Protein AF-A0A940BA03-F1 (afdb_monomer)

Foldseek 3Di:
DDDDDDDDDDDDDDDDDDDDDDDDDDPDPVVVVVVVVVVVVVVLVVLLVVLVVLLVVLVVVLVVLVVVLVVLVVQCPDPVCVPVVVSVVVNVVSVVVNVVSVVVSVVSVVSNVVSVPD

pLDDT: mean 78.69, std 21.71, range [36.34, 97.75]

Structure (mmCIF, N/CA/C/O backbone):
data_AF-A0A940BA03-F1
#
_entry.id   AF-A0A940BA03-F1
#
loop_
_atom_site.group_PDB
_atom_site.id
_atom_site.type_symbol
_atom_site.label_atom_id
_atom_site.label_alt_id
_atom_site.label_comp_id
_atom_site.label_asym_id
_atom_site.label_entity_id
_atom_site.label_seq_id
_atom_site.pdbx_PDB_ins_code
_atom_site.Cartn_x
_atom_site.Cartn_y
_atom_site.Cartn_z
_atom_site.occupancy
_atom_site.B_iso_or_equiv
_atom_site.auth_seq_id
_atom_site.auth_comp_id
_atom_site.auth_asym_id
_atom_site.auth_atom_id
_atom_site.pdbx_PDB_model_num
ATOM 1 N N . LYS A 1 1 ? -75.205 -29.468 45.576 1.00 43.72 1 LYS A N 1
ATOM 2 C CA . LYS A 1 1 ? -74.188 -30.516 45.849 1.00 43.72 1 LYS A CA 1
ATOM 3 C C . LYS A 1 1 ? -72.959 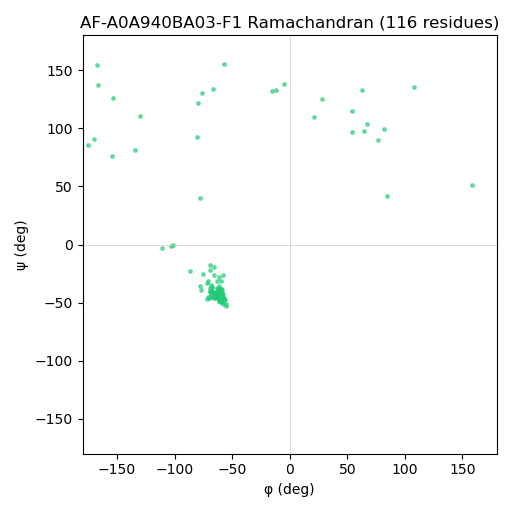-29.793 46.406 1.00 43.72 1 LYS A C 1
ATOM 5 O O . LYS A 1 1 ? -72.399 -29.003 45.672 1.00 43.72 1 LYS A O 1
ATOM 10 N N . VAL A 1 2 ? -72.847 -29.713 47.740 1.00 40.88 2 VAL A N 1
ATOM 11 C CA . VAL A 1 2 ? -71.861 -30.441 48.591 1.00 40.88 2 VAL A CA 1
ATOM 12 C C . VAL A 1 2 ? -70.466 -29.789 48.478 1.00 40.88 2 VAL A C 1
ATOM 14 O O . VAL A 1 2 ? -69.860 -29.864 47.422 1.00 40.88 2 VAL A O 1
ATOM 17 N N . VAL A 1 3 ? -70.128 -28.804 49.324 1.00 38.19 3 VAL A N 1
ATOM 18 C CA . VAL A 1 3 ? -69.489 -28.853 50.670 1.00 38.19 3 VAL A CA 1
ATOM 19 C C . VAL A 1 3 ? -68.068 -29.439 50.685 1.00 38.19 3 VAL A C 1
ATOM 21 O O . VAL A 1 3 ? -67.841 -30.507 50.128 1.00 38.19 3 VAL A O 1
ATOM 24 N N . GLY A 1 4 ? -67.150 -28.751 51.379 1.00 37.88 4 GLY A N 1
ATOM 25 C CA . GLY A 1 4 ? -65.802 -29.235 51.717 1.00 37.88 4 GLY A CA 1
ATOM 26 C C . GLY A 1 4 ? -64.790 -28.118 52.026 1.00 37.88 4 GLY A C 1
ATOM 27 O O . GLY A 1 4 ? -63.813 -27.963 51.310 1.00 37.88 4 GLY A O 1
ATOM 28 N N . SER A 1 5 ? -65.116 -27.184 52.924 1.00 36.94 5 SER A N 1
ATOM 29 C CA . SER A 1 5 ? -64.400 -26.905 54.190 1.00 36.94 5 SER A CA 1
ATOM 30 C C . SER A 1 5 ? -63.227 -27.807 54.620 1.00 36.94 5 SER A C 1
ATOM 32 O O . SER A 1 5 ? -63.379 -29.022 54.716 1.00 36.94 5 SER A O 1
ATOM 34 N N . GLY A 1 6 ? -62.171 -27.139 55.118 1.00 37.94 6 GLY A N 1
ATOM 35 C CA . GLY A 1 6 ? -61.238 -27.600 56.165 1.00 37.94 6 GLY A CA 1
ATOM 36 C C . GLY A 1 6 ? -59.834 -27.959 55.655 1.00 37.94 6 GLY A C 1
ATOM 37 O O . GLY A 1 6 ? -59.721 -28.664 54.668 1.00 37.94 6 GLY A O 1
ATOM 38 N N . ARG A 1 7 ? -58.715 -27.573 56.280 1.00 45.69 7 ARG A N 1
ATOM 39 C CA . ARG A 1 7 ? -58.470 -27.081 57.645 1.00 45.69 7 ARG A CA 1
ATOM 40 C C . ARG A 1 7 ? -57.061 -26.478 57.750 1.00 45.69 7 ARG A C 1
ATOM 42 O O . ARG A 1 7 ? -56.149 -26.870 57.031 1.00 45.69 7 ARG A O 1
ATOM 49 N N . ASP A 1 8 ? -56.947 -25.574 58.709 1.00 40.16 8 ASP A N 1
ATOM 50 C CA . ASP A 1 8 ? -55.795 -24.812 59.181 1.00 40.16 8 ASP A CA 1
ATOM 51 C C . ASP A 1 8 ? -54.583 -25.637 59.648 1.00 40.16 8 ASP A C 1
ATOM 53 O O . ASP A 1 8 ? -54.715 -26.752 60.154 1.00 40.16 8 ASP A O 1
ATOM 57 N N . GLY A 1 9 ? -53.405 -25.007 59.585 1.00 36.34 9 GLY A N 1
ATOM 58 C CA . GLY A 1 9 ? -52.151 -25.517 60.139 1.00 36.34 9 GLY A CA 1
ATOM 59 C C . GLY A 1 9 ? -51.148 -24.408 60.476 1.00 36.34 9 GLY A C 1
ATOM 60 O O . GLY A 1 9 ? -50.184 -24.207 59.756 1.00 36.34 9 GLY A O 1
ATOM 61 N N . ALA A 1 10 ? -51.408 -23.711 61.585 1.00 43.81 10 ALA A N 1
ATOM 62 C CA . ALA A 1 10 ? -50.439 -23.128 62.525 1.00 43.81 10 ALA A CA 1
ATOM 63 C C . ALA A 1 10 ? -49.320 -22.177 62.022 1.00 43.81 10 ALA A C 1
ATOM 65 O O . ALA A 1 10 ? -48.200 -22.566 61.719 1.00 43.81 10 ALA A O 1
ATOM 66 N N . ARG A 1 11 ? -49.604 -20.874 62.145 1.00 45.78 11 ARG A N 1
ATOM 67 C CA . ARG A 1 11 ? -48.905 -19.904 63.020 1.00 45.78 11 ARG A CA 1
ATOM 68 C C . ARG A 1 11 ? -47.479 -20.274 63.488 1.00 45.78 11 ARG A C 1
ATOM 70 O O . ARG A 1 11 ? -47.328 -20.971 64.484 1.00 45.78 11 ARG A O 1
ATOM 77 N N . THR A 1 12 ? -46.479 -19.561 62.969 1.00 45.19 12 THR A N 1
ATOM 78 C CA . THR A 1 12 ? -45.409 -18.990 63.807 1.00 45.19 12 THR A CA 1
ATOM 79 C C . THR A 1 12 ? -45.241 -17.519 63.459 1.00 45.19 12 THR A C 1
ATOM 81 O O . THR A 1 12 ? -44.818 -17.152 62.367 1.00 45.19 12 THR A O 1
ATOM 84 N N . VAL A 1 13 ? -45.629 -16.675 64.409 1.00 48.47 13 VAL A N 1
ATOM 85 C CA . VAL A 1 13 ? -45.332 -15.248 64.427 1.00 48.47 13 VAL A CA 1
ATOM 86 C C . VAL A 1 13 ? -43.823 -15.071 64.611 1.00 48.47 13 VAL A C 1
ATOM 88 O O . VAL A 1 13 ? -43.216 -15.706 65.468 1.00 48.47 13 VAL A O 1
ATOM 91 N N . SER A 1 14 ? -43.206 -14.207 63.817 1.00 51.78 14 SER A N 1
ATOM 92 C CA . SER A 1 14 ? -41.920 -13.597 64.157 1.00 51.78 14 SER A CA 1
ATOM 93 C C . SER A 1 14 ? -42.036 -12.113 63.852 1.00 51.78 14 SER A C 1
ATOM 95 O O . SER A 1 14 ? -41.687 -11.623 62.786 1.00 51.78 14 SER A O 1
ATOM 97 N N . THR A 1 15 ? -42.645 -11.411 64.802 1.00 45.72 15 THR A N 1
ATOM 98 C CA . THR A 1 15 ? -42.567 -9.962 64.946 1.00 45.72 15 THR A CA 1
ATOM 99 C C . THR A 1 15 ? -41.253 -9.605 65.624 1.00 45.72 15 THR A C 1
ATOM 101 O O . THR A 1 15 ? -41.023 -10.030 66.755 1.00 45.72 15 THR A O 1
ATOM 104 N N . SER A 1 16 ? -40.438 -8.791 64.963 1.00 44.16 16 SER A N 1
ATOM 105 C CA . SER A 1 16 ? -39.573 -7.753 65.548 1.00 44.16 16 SER A CA 1
ATOM 106 C C . SER A 1 16 ? -39.044 -6.933 64.368 1.00 44.16 16 SER A C 1
ATOM 108 O O . SER A 1 16 ? -38.245 -7.419 63.582 1.00 44.16 16 SER A O 1
ATOM 110 N N . ALA A 1 17 ? -39.748 -5.869 63.990 1.00 39.31 17 ALA A N 1
ATOM 111 C CA . ALA A 1 17 ? -39.610 -4.517 64.537 1.00 39.31 17 ALA A CA 1
ATOM 112 C C . ALA A 1 17 ? -38.437 -3.756 63.890 1.00 39.31 17 ALA A C 1
ATOM 114 O O . ALA A 1 17 ? -37.279 -3.947 64.232 1.00 39.31 17 ALA A O 1
ATOM 115 N N . ALA A 1 18 ? -38.831 -2.915 62.929 1.00 47.88 18 ALA A N 1
ATOM 116 C CA . ALA A 1 18 ? -38.294 -1.614 62.541 1.00 47.88 18 ALA A CA 1
ATOM 117 C C . ALA A 1 18 ? -36.806 -1.307 62.782 1.00 47.88 18 ALA A C 1
ATOM 119 O O . ALA A 1 18 ? -36.358 -1.174 63.917 1.00 47.88 18 ALA A O 1
ATOM 120 N N . SER A 1 19 ? -36.122 -0.923 61.702 1.00 38.84 19 SER A N 1
ATOM 121 C CA . SER A 1 19 ? -35.265 0.265 61.721 1.00 38.84 19 SER A CA 1
ATOM 122 C C . SER A 1 19 ? -35.112 0.880 60.330 1.00 38.84 19 SER A C 1
ATOM 124 O O . SER A 1 19 ? -34.707 0.220 59.383 1.00 38.84 19 SER A O 1
ATOM 126 N N . ALA A 1 20 ? -35.422 2.175 60.298 1.00 38.22 20 ALA A N 1
ATOM 127 C CA . ALA A 1 20 ? -34.798 3.221 59.497 1.00 38.22 20 ALA A CA 1
ATOM 128 C C . ALA A 1 20 ? -34.955 3.204 57.963 1.00 38.22 20 ALA A C 1
ATOM 130 O O . ALA A 1 20 ? -34.261 2.527 57.216 1.00 38.22 20 ALA A O 1
ATOM 131 N N . ALA A 1 21 ? -35.836 4.109 57.534 1.00 48.28 21 ALA A N 1
ATOM 132 C CA . ALA A 1 21 ? -35.742 4.947 56.346 1.00 48.28 21 ALA A CA 1
ATOM 133 C C . ALA A 1 21 ? -34.353 5.048 55.688 1.00 48.28 21 ALA A C 1
ATOM 135 O O . ALA A 1 21 ? -33.397 5.460 56.340 1.00 4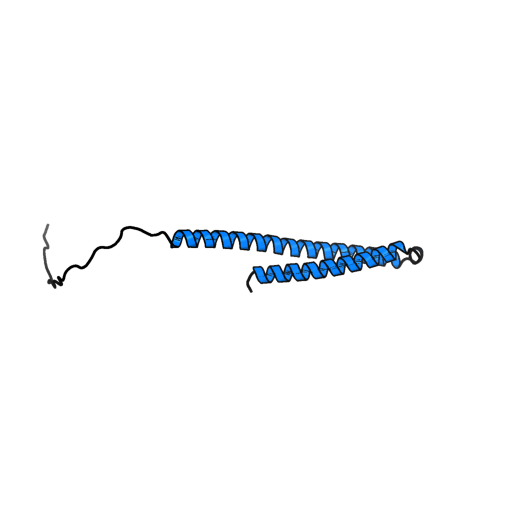8.28 21 ALA A O 1
ATOM 136 N N . THR A 1 22 ? -34.291 4.869 54.364 1.00 38.50 22 THR A N 1
ATOM 137 C CA . THR A 1 22 ? -33.640 5.841 53.464 1.00 38.50 22 THR A CA 1
ATOM 138 C C . THR A 1 22 ? -33.969 5.587 51.987 1.00 38.50 22 THR A C 1
ATOM 140 O O . THR A 1 22 ? -33.952 4.463 51.500 1.00 38.50 22 THR A O 1
ATOM 143 N N . SER A 1 23 ? -34.228 6.700 51.294 1.00 39.78 23 SER A N 1
ATOM 144 C CA . SER A 1 23 ? -34.006 6.957 49.863 1.00 39.78 23 SER A CA 1
ATOM 145 C C . SER A 1 23 ? -34.772 6.150 48.805 1.00 39.78 23 SER A C 1
ATOM 147 O O . SER A 1 23 ? -34.350 5.107 48.316 1.00 39.78 23 SER A O 1
ATOM 149 N N . THR A 1 24 ? -35.845 6.786 48.337 1.00 43.09 24 THR A N 1
ATOM 150 C CA . THR A 1 24 ? -36.067 7.122 46.920 1.00 43.09 24 THR A CA 1
ATOM 151 C C . THR A 1 24 ? -34.852 6.960 45.998 1.00 43.09 24 THR A C 1
ATOM 153 O O . THR A 1 24 ? -33.803 7.532 46.273 1.00 43.09 24 THR A O 1
ATOM 156 N N . THR A 1 25 ? -35.100 6.314 44.853 1.00 50.06 25 THR A N 1
ATOM 157 C CA . THR A 1 25 ? -34.542 6.612 43.520 1.00 50.06 25 THR A CA 1
ATOM 158 C C . THR A 1 25 ? -33.021 6.673 43.407 1.00 50.06 25 THR A C 1
ATOM 160 O O . THR A 1 25 ? -32.422 7.625 43.879 1.00 50.06 25 THR A O 1
ATOM 163 N N . THR A 1 26 ? -32.415 5.752 42.645 1.00 47.53 26 THR A N 1
ATOM 164 C CA . THR A 1 26 ? -31.457 6.061 41.554 1.00 47.53 26 THR A CA 1
ATOM 165 C C . THR A 1 26 ? -31.071 4.759 40.840 1.00 47.53 26 THR A C 1
ATOM 167 O O . THR A 1 26 ? -30.048 4.142 41.114 1.00 47.53 26 THR A O 1
ATOM 170 N N . ALA A 1 27 ? -31.880 4.353 39.860 1.00 50.16 27 ALA A N 1
ATOM 171 C CA . ALA A 1 27 ? -31.491 3.401 38.816 1.00 50.16 27 ALA A CA 1
ATOM 172 C C . ALA A 1 27 ? -30.629 4.089 37.726 1.00 50.16 27 ALA A C 1
ATOM 174 O O . ALA A 1 27 ? -30.837 3.865 36.536 1.00 50.16 27 ALA A O 1
ATOM 175 N N . ALA A 1 28 ? -29.710 4.989 38.106 1.00 53.62 28 ALA A N 1
ATOM 176 C CA . ALA A 1 28 ? -29.010 5.877 37.167 1.00 53.62 28 ALA A CA 1
ATOM 177 C C . ALA A 1 28 ? -27.499 5.658 36.919 1.00 53.62 28 ALA A C 1
ATOM 179 O O . ALA A 1 28 ? -27.006 6.338 36.026 1.00 53.62 28 ALA A O 1
ATOM 180 N N . PRO A 1 29 ? -26.741 4.733 37.549 1.00 52.72 29 PRO A N 1
ATOM 181 C CA . PRO A 1 29 ? -25.359 4.494 37.107 1.00 52.72 29 PRO A CA 1
ATOM 182 C C . PRO A 1 29 ? -25.253 3.465 35.966 1.00 52.72 29 PRO A C 1
ATOM 184 O O . PRO A 1 29 ? -24.291 3.475 35.206 1.00 52.72 29 PRO A O 1
ATOM 187 N N . GLN A 1 30 ? -26.241 2.574 35.804 1.00 53.69 30 GLN A N 1
ATOM 188 C CA . GLN A 1 30 ? -26.175 1.511 34.789 1.00 53.69 30 GLN A CA 1
ATOM 189 C C . GLN A 1 30 ? -26.481 2.014 33.372 1.00 53.69 30 GLN A C 1
ATOM 191 O O . GLN A 1 30 ? -25.842 1.571 32.421 1.00 53.69 30 GLN A O 1
ATOM 196 N N . MET A 1 31 ? -27.403 2.972 33.209 1.00 53.47 31 MET A N 1
ATOM 197 C CA . MET A 1 31 ? -27.725 3.521 31.884 1.00 53.47 31 MET A CA 1
ATOM 198 C C . MET A 1 31 ? -26.614 4.417 31.319 1.00 53.47 31 MET A C 1
ATOM 200 O O . MET A 1 31 ? -26.428 4.431 30.104 1.00 53.47 31 MET A O 1
ATOM 204 N N . SER A 1 32 ? -25.879 5.158 32.161 1.00 60.06 32 SER A N 1
ATOM 205 C CA . SER A 1 32 ? -24.764 6.004 31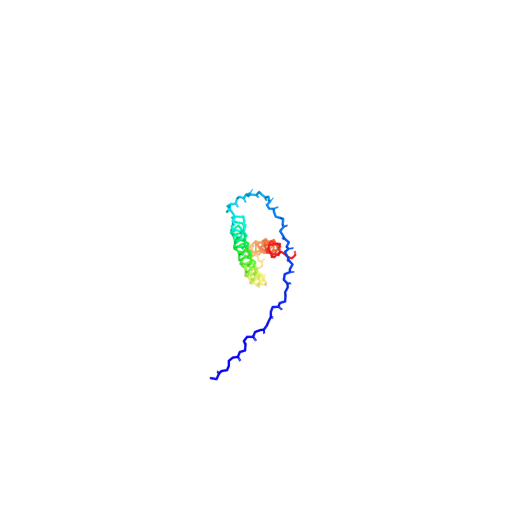.710 1.00 60.06 32 SER A CA 1
ATOM 206 C C . SER A 1 32 ? -23.563 5.163 31.285 1.00 60.06 32 SER A C 1
ATOM 208 O O . SER A 1 32 ? -23.094 5.349 30.167 1.00 60.06 32 SER A O 1
ATOM 210 N N . SER A 1 33 ? -23.169 4.168 32.094 1.00 63.16 33 SER A N 1
ATOM 211 C CA . SER A 1 33 ? -22.137 3.183 31.725 1.00 63.16 33 SER A CA 1
ATOM 212 C C . SER A 1 33 ? -22.504 2.485 30.417 1.00 63.16 33 SER A C 1
ATOM 214 O O . SER A 1 33 ? -21.752 2.549 29.455 1.00 63.16 33 SER A O 1
ATOM 216 N N . SER A 1 34 ? -23.730 1.958 30.309 1.00 75.88 34 SER A N 1
ATOM 217 C CA . SER A 1 34 ? -24.191 1.271 29.090 1.00 75.88 34 SER A CA 1
ATOM 218 C C . SER A 1 34 ? -24.168 2.166 27.842 1.00 75.88 34 SER A C 1
ATOM 220 O O . SER A 1 34 ? -23.982 1.685 26.722 1.00 75.88 34 SER A O 1
ATOM 222 N N . LYS A 1 35 ? -24.386 3.477 28.007 1.00 82.69 35 LYS A N 1
ATOM 223 C CA . LYS A 1 35 ? -24.326 4.451 26.911 1.00 82.69 35 LYS A CA 1
ATOM 224 C C . LYS A 1 35 ? -22.883 4.782 26.525 1.00 82.69 35 LYS A C 1
ATOM 226 O O . LYS A 1 35 ? -22.605 4.918 25.335 1.00 82.69 35 LYS A O 1
ATOM 231 N N . GLU A 1 36 ? -21.986 4.903 27.497 1.00 75.50 36 GLU A N 1
ATOM 232 C CA . GLU A 1 36 ? -20.549 5.096 27.276 1.00 75.50 36 GLU A CA 1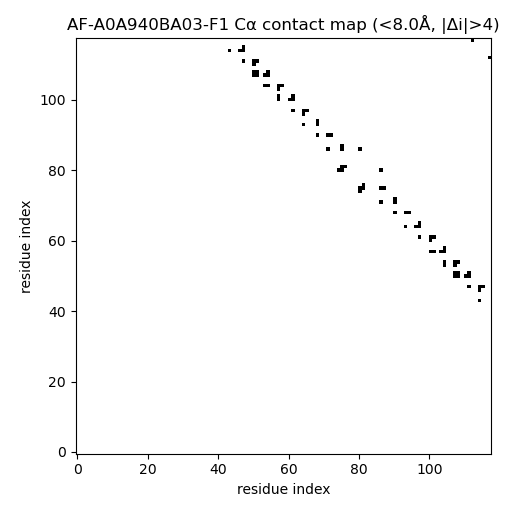
ATOM 233 C C . GLU A 1 36 ? -19.928 3.870 26.590 1.00 75.50 36 GLU A C 1
ATOM 235 O O . GLU A 1 36 ? -19.269 4.023 25.560 1.00 75.50 36 GLU A O 1
ATOM 240 N N . ASP A 1 37 ? -20.260 2.661 27.049 1.00 85.75 37 ASP A N 1
ATOM 241 C CA . ASP A 1 37 ? -19.847 1.384 26.451 1.00 85.75 37 ASP A CA 1
ATOM 242 C C . ASP A 1 37 ? -20.317 1.260 24.993 1.00 85.75 37 ASP A C 1
ATOM 244 O O . ASP A 1 37 ? -19.574 0.845 24.098 1.00 85.75 37 ASP A O 1
ATOM 248 N N . TYR A 1 38 ? -21.558 1.673 24.716 1.00 87.56 38 TYR A N 1
ATOM 249 C CA . TYR A 1 38 ? -22.096 1.684 23.358 1.00 87.56 38 TYR A CA 1
ATOM 250 C C . TYR A 1 38 ? -21.310 2.617 22.427 1.00 87.56 38 TYR A C 1
ATOM 252 O O . TYR A 1 38 ? -21.006 2.242 21.290 1.00 87.56 38 TYR A O 1
ATOM 260 N N . LEU A 1 39 ? -20.985 3.828 22.890 1.00 91.44 39 LEU A N 1
ATOM 261 C CA . LEU A 1 39 ? -20.215 4.791 22.104 1.00 91.44 39 LEU A CA 1
ATOM 262 C C . LEU A 1 39 ? -18.787 4.295 21.857 1.00 91.44 39 LEU A C 1
ATOM 264 O O . LEU A 1 39 ? -18.316 4.381 20.723 1.00 91.44 39 LEU A O 1
ATOM 268 N N . GLN A 1 40 ? -18.140 3.711 22.868 1.00 87.94 40 GLN A N 1
ATOM 269 C CA . GLN A 1 40 ? -16.809 3.115 22.729 1.00 87.94 40 GLN A CA 1
ATOM 270 C C . GLN A 1 40 ? -16.802 1.952 21.734 1.00 87.94 40 GLN A C 1
ATOM 272 O O . GLN A 1 40 ? -15.950 1.909 20.846 1.00 87.94 40 GLN A O 1
ATOM 277 N N . ARG A 1 41 ? -17.785 1.043 21.805 1.00 88.56 41 ARG A N 1
ATOM 278 C CA . ARG A 1 41 ? -17.915 -0.060 20.840 1.00 88.56 41 ARG A CA 1
ATOM 279 C C . ARG A 1 41 ? -18.124 0.456 19.419 1.00 88.56 41 ARG A C 1
ATOM 281 O O . ARG A 1 41 ? -17.465 -0.012 18.495 1.00 88.56 41 ARG A O 1
ATOM 288 N N . LYS A 1 42 ? -19.010 1.440 19.238 1.00 93.56 42 LYS A N 1
ATOM 289 C CA . LYS A 1 42 ? -19.275 2.037 17.923 1.00 93.56 42 LYS A CA 1
ATOM 290 C C . LYS A 1 42 ? -18.025 2.697 17.334 1.00 93.56 42 LYS A C 1
ATOM 292 O O . LYS A 1 42 ? -17.788 2.574 16.131 1.00 93.56 42 LYS A O 1
ATOM 297 N N . GLU A 1 43 ? -17.245 3.394 18.157 1.00 91.12 43 GLU A N 1
ATOM 298 C CA . GLU A 1 43 ? -15.992 4.009 17.716 1.00 91.12 43 GLU A CA 1
ATOM 299 C C . GLU A 1 43 ? -14.939 2.949 17.377 1.00 91.12 43 GLU A C 1
ATOM 301 O O . GLU A 1 43 ? -14.341 3.010 16.304 1.00 91.12 43 GLU A O 1
ATOM 306 N N . ARG A 1 44 ? -14.798 1.901 18.198 1.00 89.75 44 ARG A N 1
ATOM 307 C CA . ARG A 1 44 ? -13.918 0.760 17.899 1.00 89.75 44 ARG A CA 1
ATOM 308 C C . ARG A 1 44 ? -14.273 0.109 16.562 1.00 89.75 44 ARG A C 1
ATOM 310 O O . ARG A 1 44 ? -13.401 -0.092 15.725 1.00 89.75 44 ARG A O 1
ATOM 317 N N . GLU A 1 45 ? -15.553 -0.159 16.313 1.00 93.19 45 GLU A N 1
ATOM 318 C CA . GLU A 1 45 ? -16.011 -0.701 15.028 1.00 93.19 45 GLU A CA 1
ATOM 319 C C . GLU A 1 45 ? -15.722 0.241 13.850 1.00 93.19 45 GLU A C 1
ATOM 321 O O . G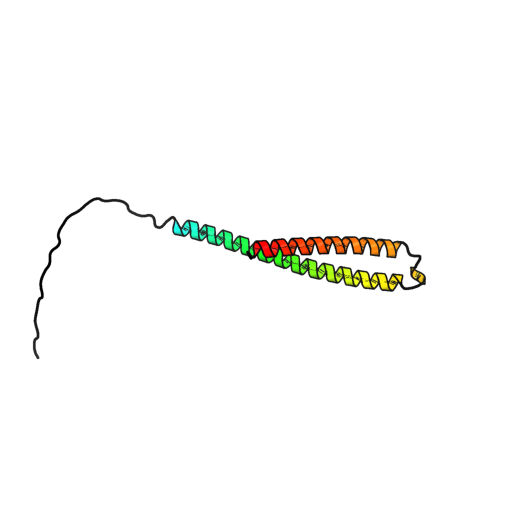LU A 1 45 ? -15.438 -0.208 12.739 1.00 93.19 45 GLU A O 1
ATOM 326 N N . ARG A 1 46 ? -15.816 1.560 14.057 1.00 94.88 46 ARG A N 1
ATOM 327 C CA . ARG A 1 46 ? -15.474 2.554 13.031 1.00 94.88 46 ARG A CA 1
ATOM 328 C C . ARG A 1 46 ? -13.983 2.504 12.701 1.00 94.88 46 ARG A C 1
ATOM 330 O O . ARG A 1 46 ? -13.647 2.499 11.517 1.00 94.88 46 ARG A O 1
ATOM 337 N N . ILE A 1 47 ? -13.127 2.451 13.719 1.00 93.81 47 ILE A N 1
ATOM 338 C CA . ILE A 1 47 ? -11.673 2.342 13.570 1.00 93.81 47 ILE A CA 1
ATOM 339 C C . ILE A 1 47 ? -11.319 1.040 12.845 1.00 93.81 47 ILE A C 1
ATOM 341 O O . ILE A 1 47 ? -10.630 1.090 11.832 1.00 93.81 47 ILE A O 1
ATOM 345 N N . LEU A 1 48 ? -11.884 -0.094 13.269 1.00 94.19 48 LEU A N 1
ATOM 346 C CA . LEU A 1 48 ? -11.669 -1.398 12.635 1.00 94.19 48 LEU A CA 1
ATOM 347 C C . LEU A 1 48 ? -12.039 -1.408 11.152 1.00 94.19 48 LEU A C 1
ATOM 349 O O . LEU A 1 48 ? -11.246 -1.847 10.324 1.00 94.19 48 LEU A O 1
ATOM 353 N N . ARG A 1 49 ? -13.213 -0.872 10.788 1.00 96.25 49 ARG A N 1
ATOM 354 C CA . ARG A 1 49 ? -13.618 -0.762 9.375 1.00 96.25 49 ARG A CA 1
ATOM 355 C C . ARG A 1 49 ? -12.634 0.074 8.560 1.00 96.25 49 ARG A C 1
ATOM 357 O O . ARG A 1 49 ? -12.375 -0.247 7.404 1.00 96.25 49 ARG A O 1
ATOM 364 N N . LYS A 1 50 ? -12.102 1.151 9.144 1.00 95.62 50 LYS A N 1
ATOM 365 C CA . LYS A 1 50 ? -11.141 2.022 8.465 1.00 95.62 50 LYS A CA 1
ATOM 366 C C . LYS A 1 50 ? -9.783 1.343 8.299 1.00 95.62 50 LYS A C 1
ATOM 368 O O . LYS A 1 50 ? -9.245 1.385 7.202 1.00 95.62 50 LYS A O 1
ATOM 373 N N . LEU A 1 51 ? -9.274 0.698 9.346 1.00 95.00 51 LEU A N 1
ATOM 374 C CA . LEU A 1 51 ? -8.015 -0.045 9.306 1.00 95.00 51 LEU A CA 1
ATOM 375 C C . LEU A 1 51 ? -8.085 -1.197 8.303 1.00 95.00 51 LEU A C 1
ATOM 377 O O . LEU A 1 51 ? -7.239 -1.272 7.422 1.00 95.00 51 LEU A O 1
ATOM 381 N N . LYS A 1 52 ? -9.160 -1.993 8.328 1.00 94.75 52 LYS A N 1
ATOM 382 C CA . LYS A 1 52 ? -9.395 -3.045 7.330 1.00 94.75 52 LYS A CA 1
ATOM 383 C C . LYS A 1 52 ? -9.415 -2.497 5.903 1.00 94.75 52 LYS A C 1
ATOM 385 O O . LYS A 1 52 ? -8.754 -3.034 5.026 1.00 94.75 52 LYS A O 1
ATOM 390 N N . SER A 1 53 ? -10.142 -1.401 5.674 1.00 96.38 53 SER A N 1
ATOM 391 C CA . SER A 1 53 ? -10.177 -0.771 4.350 1.00 96.38 53 SER A CA 1
ATOM 392 C C . SER A 1 53 ? -8.810 -0.238 3.917 1.00 96.38 53 SER A C 1
ATOM 394 O O . SER A 1 53 ? -8.541 -0.204 2.721 1.00 96.38 53 SER A O 1
ATOM 396 N N . ASN A 1 54 ? -7.965 0.210 4.849 1.00 95.06 54 ASN A N 1
ATOM 397 C CA . ASN A 1 54 ? -6.607 0.637 4.527 1.00 95.06 54 ASN A CA 1
ATOM 398 C C . ASN A 1 54 ? -5.739 -0.558 4.120 1.00 95.06 54 ASN A C 1
ATOM 400 O O . ASN A 1 54 ? -5.088 -0.467 3.090 1.00 95.06 54 ASN A O 1
ATOM 404 N N . VAL A 1 55 ? -5.806 -1.676 4.852 1.00 96.25 55 VAL A N 1
ATOM 405 C CA . VAL A 1 55 ? -5.113 -2.927 4.493 1.00 96.25 55 VAL A CA 1
ATOM 406 C C . VAL A 1 55 ? -5.499 -3.371 3.077 1.00 96.25 55 VAL A C 1
ATOM 408 O O . VAL A 1 55 ? -4.627 -3.499 2.225 1.00 96.25 55 VAL A O 1
ATOM 411 N N . GLU A 1 56 ? -6.800 -3.477 2.781 1.00 96.62 56 GLU A N 1
ATOM 412 C CA . GLU A 1 56 ? -7.299 -3.866 1.448 1.00 96.62 56 GLU A CA 1
ATOM 413 C C . GLU A 1 56 ? -6.820 -2.914 0.332 1.00 96.62 56 GLU A C 1
ATOM 415 O O . GLU A 1 56 ? -6.488 -3.343 -0.773 1.00 96.62 56 GLU A O 1
ATOM 420 N N . LYS A 1 57 ? -6.781 -1.601 0.599 1.00 96.50 57 LYS A N 1
ATOM 421 C CA . LYS A 1 57 ? -6.286 -0.608 -0.369 1.00 96.50 57 LYS A CA 1
ATOM 422 C C . LYS A 1 57 ? -4.789 -0.731 -0.605 1.00 96.50 57 LYS A C 1
ATOM 424 O O . LYS A 1 57 ? -4.362 -0.577 -1.747 1.00 96.50 57 LYS A O 1
ATOM 429 N N . SER A 1 58 ? -4.015 -0.985 0.442 1.00 95.00 58 SER A N 1
ATOM 430 C CA . SER A 1 58 ? -2.571 -1.146 0.323 1.00 95.00 58 SER A CA 1
ATOM 431 C C . SER A 1 58 ? -2.204 -2.426 -0.403 1.00 95.00 58 SER A C 1
ATOM 433 O O . SER A 1 58 ? -1.362 -2.378 -1.290 1.00 95.00 58 SER A O 1
ATOM 435 N N . GLU A 1 59 ? -2.906 -3.531 -0.151 1.00 96.25 59 GLU A N 1
ATOM 436 C CA . GLU A 1 59 ? -2.756 -4.766 -0.935 1.00 96.25 59 GLU A CA 1
ATOM 437 C C . GLU A 1 59 ? -3.026 -4.523 -2.424 1.00 96.25 59 GLU A C 1
ATOM 439 O O . GLU A 1 59 ? -2.234 -4.917 -3.281 1.00 96.25 59 GLU A O 1
ATOM 444 N N . ALA A 1 60 ? -4.113 -3.813 -2.747 1.00 97.75 60 ALA A N 1
ATOM 445 C CA . ALA A 1 60 ? -4.422 -3.456 -4.128 1.00 97.75 60 ALA A CA 1
ATOM 446 C C . ALA A 1 60 ? -3.343 -2.555 -4.752 1.00 97.75 60 ALA A C 1
ATOM 448 O O . ALA A 1 60 ? -3.002 -2.720 -5.924 1.00 97.75 60 ALA A O 1
ATOM 449 N N . ARG A 1 61 ? -2.792 -1.611 -3.978 1.00 96.25 61 ARG A N 1
ATOM 450 C CA . ARG A 1 61 ? -1.738 -0.709 -4.447 1.00 96.25 61 ARG A CA 1
ATOM 451 C C . ARG A 1 61 ? -0.417 -1.439 -4.676 1.00 96.25 61 ARG A C 1
ATOM 453 O O . ARG A 1 61 ? 0.231 -1.171 -5.682 1.00 96.25 61 ARG A O 1
ATOM 460 N N . ILE A 1 62 ? -0.046 -2.367 -3.796 1.00 96.88 62 ILE A N 1
ATOM 461 C CA . ILE A 1 62 ? 1.119 -3.246 -3.956 1.00 96.88 62 ILE A CA 1
ATOM 462 C C . ILE A 1 62 ? 0.988 -4.040 -5.257 1.00 96.88 62 ILE A C 1
ATOM 464 O O . ILE A 1 62 ? 1.869 -3.944 -6.105 1.00 96.88 62 ILE A O 1
ATOM 468 N N . ALA A 1 63 ? -0.149 -4.708 -5.480 1.00 96.88 63 ALA A N 1
ATOM 469 C CA . ALA A 1 63 ? -0.384 -5.482 -6.701 1.00 96.88 63 ALA A CA 1
ATOM 470 C C . ALA A 1 63 ? -0.306 -4.624 -7.981 1.00 96.88 63 ALA A C 1
ATOM 472 O O . ALA A 1 63 ? 0.219 -5.057 -9.008 1.00 96.88 63 ALA A O 1
ATOM 473 N N . GLU A 1 64 ? -0.813 -3.387 -7.936 1.00 96.81 64 GLU A N 1
ATOM 474 C CA . GLU A 1 64 ? -0.700 -2.441 -9.050 1.00 96.81 64 GLU A CA 1
ATOM 475 C C . GLU A 1 64 ? 0.761 -2.048 -9.321 1.00 96.81 64 GLU A C 1
ATOM 477 O O . GLU A 1 64 ? 1.190 -2.017 -10.478 1.00 96.81 64 GLU A O 1
ATOM 482 N N . LEU A 1 65 ? 1.526 -1.750 -8.267 1.00 94.62 65 LEU A N 1
ATOM 483 C CA . LEU A 1 65 ? 2.940 -1.395 -8.371 1.00 94.62 65 LEU A CA 1
ATOM 484 C C . LEU A 1 65 ? 3.759 -2.570 -8.915 1.00 94.62 65 LEU A C 1
ATOM 486 O O . LEU A 1 65 ? 4.542 -2.371 -9.839 1.00 94.62 65 LEU A O 1
ATOM 490 N N . GLU A 1 66 ? 3.537 -3.791 -8.434 1.00 94.81 66 GLU A N 1
ATOM 491 C CA . GLU A 1 66 ? 4.204 -5.000 -8.936 1.00 94.81 66 GLU A CA 1
ATOM 492 C C . GLU A 1 66 ? 3.924 -5.231 -10.431 1.00 94.81 66 GLU A C 1
ATOM 494 O O . GLU A 1 66 ? 4.850 -5.438 -11.214 1.00 94.81 66 GLU A O 1
ATOM 499 N N . ALA A 1 67 ? 2.675 -5.075 -10.882 1.00 96.00 67 ALA A N 1
ATOM 500 C CA . ALA A 1 67 ? 2.339 -5.198 -12.304 1.00 96.00 67 ALA A CA 1
ATOM 501 C C . ALA A 1 67 ? 3.023 -4.123 -13.178 1.00 96.00 67 ALA A C 1
ATOM 503 O O . ALA A 1 67 ? 3.454 -4.381 -14.311 1.00 96.00 67 ALA A O 1
ATOM 504 N N . GLN A 1 68 ? 3.136 -2.897 -12.661 1.00 94.50 68 GLN A N 1
ATOM 505 C CA . GLN A 1 68 ? 3.889 -1.828 -13.317 1.00 94.50 68 GLN A CA 1
ATOM 506 C C . GLN A 1 68 ? 5.396 -2.133 -13.339 1.00 94.50 68 GLN A C 1
ATOM 508 O O . GLN A 1 68 ? 6.056 -1.854 -14.345 1.00 94.50 68 GLN A O 1
ATOM 513 N N . GLN A 1 69 ? 5.928 -2.742 -12.275 1.00 92.12 69 GLN A N 1
ATOM 514 C CA . GLN A 1 69 ? 7.314 -3.190 -12.193 1.00 92.12 69 GLN A CA 1
ATOM 515 C C . GLN A 1 69 ? 7.632 -4.211 -13.284 1.00 92.12 69 GLN A C 1
ATOM 517 O O . GLN A 1 69 ? 8.593 -4.015 -14.029 1.00 92.12 69 GLN A O 1
ATOM 522 N N . ASP A 1 70 ? 6.793 -5.236 -13.430 1.00 93.31 70 ASP A N 1
ATOM 523 C CA . ASP A 1 70 ? 6.934 -6.273 -14.455 1.00 93.31 70 ASP A CA 1
ATOM 524 C C . ASP A 1 70 ? 6.890 -5.673 -15.864 1.00 93.31 70 ASP A C 1
ATOM 526 O O . ASP A 1 70 ? 7.726 -5.974 -16.720 1.00 93.31 70 ASP A O 1
ATOM 530 N N . THR A 1 71 ? 5.957 -4.747 -16.098 1.00 93.19 71 THR A N 1
ATOM 531 C CA . THR A 1 71 ? 5.837 -4.045 -17.382 1.00 93.19 71 THR A CA 1
ATOM 532 C C . THR A 1 71 ? 7.103 -3.242 -17.706 1.00 93.19 71 THR A C 1
ATOM 534 O O . THR A 1 71 ? 7.575 -3.246 -18.847 1.00 93.19 71 THR A O 1
ATOM 537 N N . LEU A 1 72 ? 7.674 -2.543 -16.719 1.00 91.75 72 LEU A N 1
ATOM 538 C CA . LEU A 1 72 ? 8.920 -1.792 -16.890 1.00 91.75 72 LEU A CA 1
ATOM 539 C C . LEU A 1 72 ? 10.123 -2.716 -17.098 1.00 91.75 72 LEU A C 1
ATOM 541 O O . LEU A 1 72 ? 10.944 -2.445 -17.973 1.00 91.75 72 LEU A O 1
ATOM 545 N N . GLN A 1 73 ? 10.211 -3.825 -16.365 1.00 90.31 73 GLN A N 1
ATOM 546 C CA . GLN A 1 73 ? 11.267 -4.824 -16.551 1.00 90.31 73 GLN A CA 1
ATOM 547 C C . GLN A 1 73 ? 11.215 -5.453 -17.941 1.00 90.31 73 GLN A C 1
ATOM 549 O O . GLN A 1 73 ? 12.253 -5.607 -18.587 1.00 90.31 73 GLN A O 1
ATOM 554 N N . GLN A 1 74 ? 10.016 -5.748 -18.446 1.00 90.88 74 GLN A N 1
ATOM 555 C CA . GLN A 1 74 ? 9.842 -6.243 -19.806 1.00 90.88 74 GLN A CA 1
ATOM 556 C C . GLN A 1 74 ? 10.341 -5.219 -20.832 1.00 90.88 74 GLN A C 1
ATOM 558 O O . GLN A 1 74 ? 11.055 -5.585 -21.765 1.00 90.88 74 GLN A O 1
ATOM 563 N N . LYS A 1 75 ? 10.046 -3.928 -20.640 1.00 89.88 75 LYS A N 1
ATOM 564 C CA . LYS A 1 75 ? 10.562 -2.861 -21.512 1.00 89.88 75 LYS A CA 1
ATOM 565 C C . LYS A 1 75 ? 12.081 -2.734 -21.441 1.00 89.88 75 LYS A C 1
ATOM 567 O O . LYS A 1 75 ? 12.700 -2.633 -22.494 1.00 89.88 75 LYS A O 1
ATOM 572 N N . LEU A 1 76 ? 12.672 -2.785 -20.246 1.00 88.12 76 LEU A N 1
ATOM 573 C CA . LEU A 1 76 ? 14.125 -2.726 -20.032 1.00 88.12 76 LEU A CA 1
ATOM 574 C C . LEU A 1 76 ? 14.867 -3.942 -20.608 1.00 88.12 76 LEU A C 1
ATOM 576 O O . LEU A 1 76 ? 16.035 -3.834 -20.971 1.00 88.12 76 LEU A O 1
ATOM 580 N N . SER A 1 77 ? 14.196 -5.092 -20.727 1.00 87.56 77 SER A N 1
ATOM 581 C CA . SER A 1 77 ? 14.769 -6.278 -21.375 1.00 87.56 77 SER A CA 1
ATOM 582 C C . SER A 1 77 ? 14.951 -6.115 -22.892 1.00 87.56 77 SER A C 1
ATOM 584 O O . SER A 1 77 ? 15.730 -6.852 -23.498 1.00 87.56 77 SER A O 1
ATOM 586 N N . LEU A 1 78 ? 14.271 -5.139 -23.512 1.00 89.69 78 LEU A N 1
ATOM 587 C CA . LEU A 1 78 ? 14.407 -4.853 -24.937 1.00 89.69 78 LEU A CA 1
ATOM 588 C C . LEU A 1 78 ? 15.726 -4.109 -25.206 1.00 89.69 78 LEU A C 1
ATOM 590 O O . LEU A 1 78 ? 15.981 -3.083 -24.574 1.00 89.69 78 LEU A O 1
ATOM 594 N N . PRO A 1 79 ? 16.540 -4.557 -26.179 1.00 83.25 79 PRO A N 1
ATOM 595 C CA . PRO A 1 79 ? 17.848 -3.964 -26.462 1.00 83.25 79 PRO A CA 1
ATOM 596 C C . PRO A 1 79 ? 17.775 -2.488 -26.880 1.00 83.25 79 PRO A C 1
ATOM 598 O O . PRO A 1 79 ? 18.699 -1.733 -26.602 1.00 83.25 79 PRO A O 1
ATOM 601 N N . GLU A 1 80 ? 16.664 -2.050 -27.481 1.00 84.44 80 GLU A N 1
ATOM 602 C CA . GLU A 1 80 ? 16.438 -0.644 -27.859 1.00 84.44 80 GLU A CA 1
ATOM 603 C C . GLU A 1 80 ? 16.244 0.292 -26.653 1.00 84.44 80 GLU A C 1
ATOM 605 O O . GLU A 1 80 ? 16.495 1.489 -26.758 1.00 84.44 80 GLU A O 1
ATOM 610 N N . ASN A 1 81 ? 15.846 -0.247 -25.497 1.00 80.69 81 ASN A N 1
ATOM 611 C CA . ASN A 1 81 ? 15.537 0.522 -24.290 1.00 80.69 81 ASN A CA 1
ATOM 612 C C . ASN A 1 81 ? 16.649 0.454 -23.231 1.00 80.69 81 ASN A C 1
ATOM 614 O O . ASN A 1 81 ? 16.537 1.078 -22.179 1.00 80.69 81 ASN A O 1
ATOM 618 N N . GLN A 1 82 ? 17.734 -0.285 -23.487 1.00 77.06 82 GLN A N 1
ATOM 619 C CA . GLN A 1 82 ? 18.831 -0.479 -22.526 1.00 77.06 82 GLN A CA 1
ATOM 620 C C . GLN A 1 82 ? 19.603 0.807 -22.206 1.00 77.06 82 GLN A C 1
ATOM 622 O O . GLN A 1 82 ? 20.283 0.875 -21.186 1.00 77.06 82 GLN A O 1
ATOM 627 N N . THR A 1 83 ? 19.506 1.827 -23.059 1.00 82.88 83 THR A N 1
ATOM 628 C CA . THR A 1 83 ? 20.133 3.139 -22.842 1.00 82.88 83 THR A CA 1
ATOM 629 C C . THR A 1 83 ? 19.155 4.199 -22.338 1.00 82.88 83 THR A C 1
ATOM 631 O O . THR A 1 83 ? 19.564 5.341 -22.130 1.00 82.88 83 THR A O 1
ATOM 634 N N . ASP A 1 84 ? 17.873 3.862 -22.163 1.00 87.44 84 ASP A N 1
ATOM 635 C CA . ASP A 1 84 ? 16.870 4.815 -21.696 1.00 87.44 84 ASP A CA 1
ATOM 636 C C . ASP A 1 84 ? 16.941 4.967 -20.172 1.00 87.44 84 ASP A C 1
ATOM 638 O O . ASP A 1 84 ? 16.311 4.243 -19.398 1.00 87.44 84 ASP A O 1
ATOM 642 N N . MET A 1 85 ? 17.726 5.955 -19.744 1.00 88.88 85 MET A N 1
ATOM 643 C CA . MET A 1 85 ? 17.912 6.306 -18.335 1.00 88.88 85 MET A CA 1
ATOM 644 C C . MET A 1 85 ? 16.594 6.664 -17.631 1.00 88.88 85 MET A C 1
ATOM 646 O O . MET A 1 85 ? 16.481 6.453 -16.425 1.00 88.88 85 MET A O 1
ATOM 650 N N . SER A 1 86 ? 15.575 7.144 -18.359 1.00 90.44 86 SER A N 1
ATOM 651 C CA . SER A 1 86 ? 14.273 7.464 -17.766 1.00 90.44 86 SER A CA 1
ATOM 652 C C . SER A 1 86 ? 13.525 6.211 -17.311 1.00 90.44 86 SER A C 1
ATOM 654 O O . SER A 1 86 ? 12.844 6.243 -16.285 1.00 90.44 86 SER A O 1
ATOM 656 N N . LEU A 1 87 ? 13.658 5.094 -18.035 1.00 89.50 87 LEU A N 1
ATOM 657 C CA . LEU A 1 87 ? 13.045 3.822 -17.639 1.00 89.50 87 LEU A CA 1
ATOM 658 C C . LEU A 1 87 ? 13.687 3.256 -16.370 1.00 89.50 87 LEU A C 1
ATOM 660 O O . LEU A 1 87 ? 12.978 2.709 -15.524 1.00 89.50 87 LEU A O 1
ATOM 664 N N . PHE A 1 88 ? 15.002 3.425 -16.208 1.00 88.69 88 PHE A N 1
ATOM 665 C CA . PHE A 1 88 ? 15.701 3.041 -14.980 1.00 88.69 88 PHE A CA 1
ATOM 666 C C . PHE A 1 88 ? 15.266 3.891 -13.787 1.00 88.69 88 PHE A C 1
ATOM 668 O O . PHE A 1 88 ? 14.932 3.334 -12.745 1.00 88.69 88 PHE A O 1
ATOM 675 N N . GLU A 1 89 ? 15.188 5.213 -13.947 1.00 92.69 89 GLU A N 1
ATOM 676 C CA . GLU A 1 89 ? 14.731 6.105 -12.877 1.00 92.69 89 GLU A CA 1
ATOM 677 C C . GLU A 1 89 ? 13.286 5.788 -12.464 1.00 92.69 89 GLU A C 1
ATOM 679 O O . GLU A 1 89 ? 12.994 5.663 -11.276 1.00 92.69 89 GLU A O 1
ATOM 684 N N . GLN A 1 90 ? 12.385 5.563 -13.426 1.00 93.06 90 GLN A N 1
ATOM 685 C CA . GLN A 1 90 ? 11.012 5.134 -13.136 1.00 93.06 90 GLN A CA 1
ATOM 686 C C . GLN A 1 90 ? 1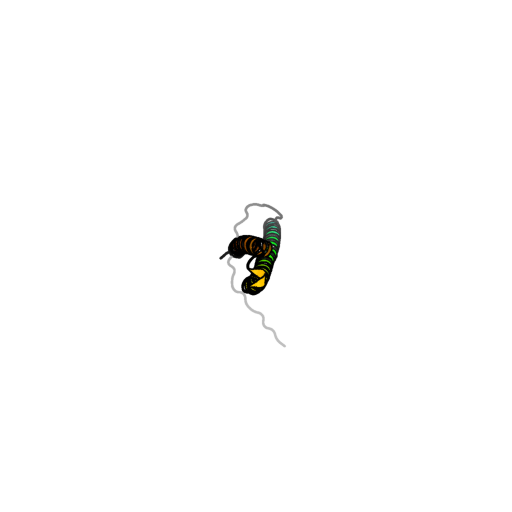0.972 3.807 -12.371 1.00 93.06 90 GLN A C 1
ATOM 688 O O . GLN A 1 90 ? 10.208 3.673 -11.417 1.00 93.06 90 GLN A O 1
ATOM 693 N N . TYR A 1 91 ? 11.807 2.840 -12.755 1.00 92.06 91 TYR A N 1
ATOM 694 C CA . TYR A 1 91 ? 11.901 1.550 -12.078 1.00 92.06 91 TYR A CA 1
ATOM 695 C C . TYR A 1 91 ? 12.433 1.677 -10.640 1.00 92.06 91 TYR A C 1
ATOM 697 O O . TYR A 1 91 ? 11.897 1.044 -9.729 1.00 92.06 91 TYR A O 1
ATOM 705 N N . GLU A 1 92 ? 13.440 2.521 -10.404 1.00 93.06 92 GLU A N 1
ATOM 706 C CA . GLU A 1 92 ? 13.947 2.813 -9.058 1.00 93.06 92 GLU A CA 1
ATOM 707 C C . GLU A 1 92 ? 12.903 3.525 -8.192 1.00 93.06 92 GLU A C 1
ATOM 709 O O . GLU A 1 92 ? 12.669 3.126 -7.050 1.00 93.06 92 GLU A O 1
ATOM 714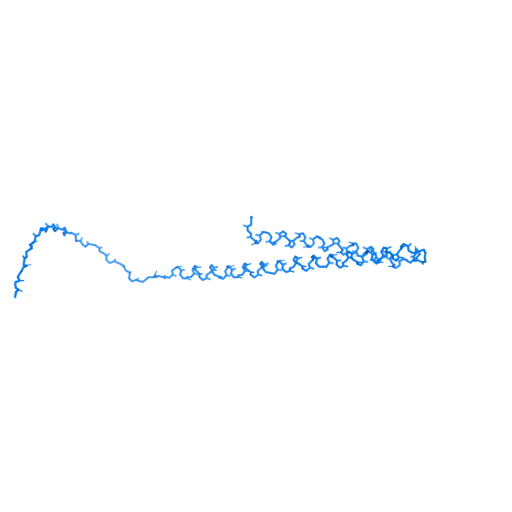 N N . GLN A 1 93 ? 12.213 4.529 -8.739 1.00 95.44 93 GLN A N 1
ATOM 715 C CA . GLN A 1 93 ? 11.125 5.208 -8.031 1.00 95.44 93 GLN A CA 1
ATOM 716 C C . GLN A 1 93 ? 9.994 4.246 -7.677 1.00 95.44 93 GLN A C 1
ATOM 718 O O . GLN A 1 93 ? 9.412 4.340 -6.595 1.00 95.44 93 GLN A O 1
ATOM 723 N N . LEU A 1 94 ? 9.690 3.308 -8.571 1.00 95.69 94 LEU A N 1
ATOM 724 C CA . LEU A 1 94 ? 8.661 2.312 -8.339 1.00 95.69 94 LEU A CA 1
ATOM 725 C C . LEU A 1 94 ? 9.054 1.342 -7.220 1.00 95.69 94 LEU A C 1
ATOM 727 O O . LEU A 1 94 ? 8.223 1.057 -6.363 1.00 95.69 94 LEU A O 1
ATOM 731 N N . LYS A 1 95 ? 10.321 0.912 -7.153 1.00 93.88 95 LYS A N 1
ATOM 732 C CA . LYS A 1 95 ? 10.832 0.129 -6.013 1.00 93.88 95 LYS A CA 1
ATOM 733 C C . LYS A 1 95 ? 10.670 0.865 -4.689 1.00 93.88 95 LYS A C 1
ATOM 735 O O . LYS A 1 95 ? 10.158 0.290 -3.738 1.00 93.88 95 LYS A O 1
ATOM 740 N N . ILE A 1 96 ? 11.033 2.147 -4.646 1.00 96.38 96 ILE A N 1
ATOM 741 C CA . ILE A 1 96 ? 10.878 2.972 -3.439 1.00 96.38 96 ILE A CA 1
ATOM 742 C C . ILE A 1 96 ? 9.398 3.090 -3.045 1.00 96.38 96 ILE A C 1
ATOM 744 O O . ILE A 1 96 ? 9.069 3.081 -1.860 1.00 96.38 96 ILE A O 1
ATOM 748 N N . GLN A 1 97 ? 8.490 3.231 -4.016 1.00 96.50 97 GLN A N 1
ATOM 749 C CA . GLN A 1 97 ? 7.049 3.255 -3.747 1.00 96.50 97 GLN A CA 1
ATOM 750 C C . GLN A 1 97 ? 6.549 1.917 -3.207 1.00 96.50 97 GLN A C 1
ATOM 752 O O . GLN A 1 97 ? 5.785 1.916 -2.248 1.00 96.50 97 GLN A O 1
ATOM 757 N N . LEU A 1 98 ? 7.005 0.804 -3.784 1.00 96.38 98 LEU A N 1
ATOM 758 C CA . LEU A 1 98 ? 6.652 -0.535 -3.331 1.00 96.38 98 LEU A CA 1
ATOM 759 C C . LEU A 1 98 ? 7.128 -0.769 -1.893 1.00 96.38 98 LEU A C 1
ATOM 761 O O . LEU A 1 98 ? 6.329 -1.152 -1.051 1.00 96.38 98 LEU A O 1
ATOM 765 N N . GLU A 1 99 ? 8.384 -0.447 -1.577 1.00 96.56 99 GLU A N 1
ATOM 766 C CA . GLU A 1 99 ? 8.932 -0.549 -0.216 1.00 96.56 99 GLU A CA 1
ATOM 767 C C . GLU A 1 99 ? 8.133 0.285 0.797 1.00 96.56 99 GLU A C 1
ATOM 769 O O . GLU A 1 99 ? 7.830 -0.180 1.896 1.00 96.56 99 GLU A O 1
ATOM 774 N N . LYS A 1 100 ? 7.748 1.512 0.425 1.00 97.38 100 LYS A N 1
ATOM 775 C CA . LYS A 1 100 ? 6.919 2.377 1.276 1.00 97.38 100 LYS A CA 1
ATOM 776 C C . LYS A 1 100 ? 5.519 1.814 1.489 1.00 97.38 100 LYS A C 1
ATOM 778 O O . LYS A 1 100 ? 5.021 1.872 2.610 1.00 97.38 100 LYS A O 1
ATOM 783 N N . GLU A 1 101 ? 4.882 1.308 0.436 1.00 97.06 101 GLU A N 1
ATOM 784 C CA . GLU A 1 101 ? 3.530 0.753 0.531 1.00 97.06 101 GLU A CA 1
ATOM 785 C C . GLU A 1 101 ? 3.529 -0.558 1.322 1.00 97.06 101 GLU A C 1
ATOM 787 O O . GLU A 1 101 ? 2.643 -0.758 2.145 1.00 97.06 101 GLU A O 1
ATOM 792 N N . MET A 1 102 ? 4.556 -1.398 1.161 1.00 95.88 102 MET A N 1
ATOM 793 C CA . MET A 1 102 ? 4.768 -2.598 1.977 1.00 95.88 102 MET A CA 1
ATOM 794 C C . MET A 1 102 ? 4.889 -2.246 3.462 1.00 95.88 102 MET A C 1
ATOM 796 O O . MET A 1 102 ? 4.163 -2.802 4.281 1.00 95.88 102 MET A O 1
ATOM 800 N N . ALA A 1 103 ? 5.729 -1.266 3.813 1.00 97.12 103 ALA A N 1
ATOM 801 C CA . ALA A 1 103 ? 5.860 -0.807 5.197 1.00 97.12 103 ALA A CA 1
ATOM 802 C C . ALA A 1 103 ? 4.545 -0.222 5.746 1.00 97.12 103 ALA A C 1
ATOM 804 O O . ALA A 1 103 ? 4.198 -0.430 6.908 1.00 97.12 103 ALA A O 1
ATOM 805 N N . TYR A 1 104 ? 3.791 0.502 4.914 1.00 95.88 104 TYR A N 1
ATOM 806 C CA . TYR A 1 104 ? 2.482 1.025 5.298 1.00 95.88 104 TYR A CA 1
ATOM 807 C C . TYR A 1 104 ? 1.441 -0.086 5.489 1.00 95.88 104 TYR A C 1
ATOM 809 O O . TYR A 1 104 ? 0.668 -0.029 6.443 1.00 95.88 104 TYR A O 1
ATOM 817 N N . TRP A 1 105 ? 1.429 -1.109 4.633 1.00 97.12 105 TRP A N 1
ATOM 818 C CA . TRP A 1 105 ? 0.567 -2.280 4.786 1.00 97.12 105 TRP A CA 1
ATOM 819 C C . TRP A 1 105 ? 0.891 -3.057 6.067 1.00 97.12 105 TRP A C 1
ATOM 821 O O . TRP A 1 105 ? -0.031 -3.430 6.795 1.00 97.12 105 TRP A O 1
ATOM 831 N N . GLU A 1 106 ? 2.175 -3.249 6.384 1.00 96.44 106 GLU A N 1
ATOM 832 C CA . GLU A 1 106 ? 2.619 -3.880 7.633 1.00 96.44 106 GLU A CA 1
ATOM 833 C C . GL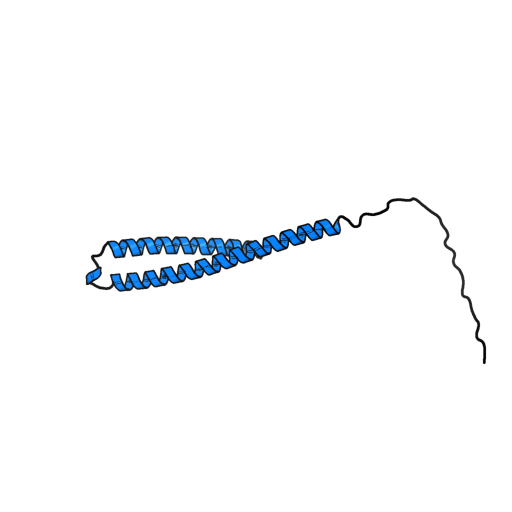U A 1 106 ? 2.110 -3.107 8.859 1.00 96.44 106 GLU A C 1
ATOM 835 O O . GLU A 1 106 ? 1.512 -3.695 9.763 1.00 96.44 106 GLU A O 1
ATOM 840 N N . ASP A 1 107 ? 2.276 -1.781 8.871 1.00 95.81 107 ASP A N 1
ATOM 841 C CA . ASP A 1 107 ? 1.781 -0.917 9.948 1.00 95.81 107 ASP A CA 1
ATOM 842 C C . ASP A 1 107 ? 0.245 -0.925 10.037 1.00 95.81 107 ASP A C 1
ATOM 844 O O . ASP A 1 107 ? -0.323 -1.089 11.119 1.00 95.81 107 ASP A O 1
ATOM 848 N N . ALA A 1 108 ? -0.455 -0.822 8.904 1.00 93.75 108 ALA A N 1
ATOM 849 C CA . ALA A 1 108 ? -1.914 -0.865 8.854 1.00 93.75 108 ALA A CA 1
ATOM 850 C C . ALA A 1 108 ? -2.464 -2.206 9.366 1.00 93.75 108 ALA A C 1
ATOM 852 O O . ALA A 1 108 ? -3.473 -2.221 10.080 1.00 93.75 108 ALA A O 1
ATOM 853 N N . THR A 1 109 ? -1.790 -3.312 9.044 1.00 94.31 109 THR A N 1
ATOM 854 C CA . THR A 1 109 ? -2.139 -4.660 9.507 1.00 94.31 109 THR A CA 1
ATOM 855 C C . THR A 1 109 ? -1.873 -4.805 11.001 1.00 94.31 109 THR A C 1
ATOM 857 O O . THR A 1 109 ? -2.763 -5.231 11.735 1.00 94.31 109 THR A O 1
ATOM 860 N N . MET A 1 110 ? -0.717 -4.348 11.489 1.00 94.81 110 MET A N 1
ATOM 861 C CA . MET A 1 110 ? -0.398 -4.339 12.920 1.00 94.81 110 MET A CA 1
ATOM 862 C C . MET A 1 110 ? -1.426 -3.529 13.724 1.00 94.81 110 MET A C 1
ATOM 864 O O . MET A 1 110 ? -1.925 -3.989 14.753 1.00 94.81 110 MET A O 1
ATOM 868 N N . GLN A 1 111 ? -1.792 -2.336 13.244 1.00 93.81 111 GLN A N 1
ATOM 869 C CA . GLN A 1 111 ? -2.822 -1.510 13.872 1.00 93.81 111 GLN A CA 1
ATOM 870 C C . GLN A 1 111 ? -4.196 -2.186 13.836 1.00 93.81 111 GLN A C 1
ATOM 872 O O . GLN A 1 111 ? -4.938 -2.111 14.819 1.00 93.81 111 GLN A O 1
ATOM 877 N N . TYR A 1 112 ? -4.551 -2.836 12.722 1.00 93.75 112 TYR A N 1
ATOM 878 C CA . TYR A 1 112 ? -5.796 -3.592 12.601 1.00 93.75 112 TYR A CA 1
ATOM 879 C C . TYR A 1 112 ? -5.862 -4.720 13.636 1.00 93.75 112 TYR A C 1
ATOM 881 O O . TYR A 1 112 ? -6.845 -4.801 14.369 1.00 93.75 112 TYR A O 1
ATOM 889 N N . GLU A 1 113 ? -4.812 -5.534 13.754 1.00 92.94 113 GLU A N 1
ATOM 890 C CA . GLU A 1 113 ? -4.738 -6.642 14.713 1.00 92.94 113 GLU A CA 1
ATOM 891 C C . GLU A 1 113 ? -4.791 -6.153 1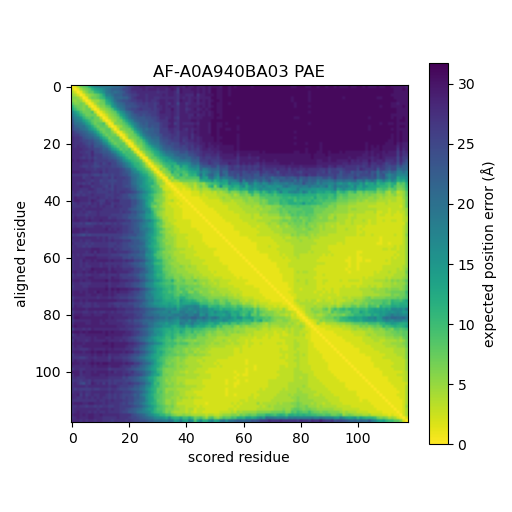6.167 1.00 92.94 113 GLU A C 1
ATOM 893 O O . GLU A 1 113 ? -5.563 -6.677 16.977 1.00 92.94 113 GLU A O 1
ATOM 898 N N . ALA A 1 114 ? -4.056 -5.082 16.488 1.00 91.88 114 ALA A N 1
ATOM 899 C CA . ALA A 1 114 ? -4.094 -4.453 17.807 1.00 91.88 114 ALA A CA 1
ATOM 900 C C . ALA A 1 114 ? -5.496 -3.911 18.152 1.00 91.88 114 ALA A C 1
ATOM 902 O O . ALA A 1 114 ? -5.966 -4.038 19.286 1.00 91.88 114 ALA A O 1
ATOM 903 N N . ALA A 1 115 ? -6.196 -3.331 17.171 1.00 89.06 115 ALA A N 1
ATOM 904 C CA . ALA A 1 115 ? -7.567 -2.856 17.333 1.00 89.06 115 ALA A CA 1
ATOM 905 C C . ALA A 1 115 ? -8.598 -3.998 17.361 1.00 89.06 115 ALA A C 1
ATOM 907 O O . ALA A 1 115 ? -9.679 -3.823 17.931 1.00 89.06 115 ALA A O 1
ATOM 908 N N . GLU A 1 116 ? -8.300 -5.154 16.759 1.00 88.25 116 GLU A N 1
ATOM 909 C CA . GLU A 1 116 ? -9.148 -6.350 16.792 1.00 88.25 116 GLU A CA 1
ATOM 910 C C . GLU A 1 116 ? -9.131 -6.968 18.198 1.00 88.25 116 GLU A C 1
ATOM 912 O O . GLU A 1 116 ? -10.180 -7.384 18.693 1.00 88.25 116 GLU A O 1
ATOM 917 N N . GLY A 1 117 ? -8.013 -6.826 18.920 1.00 78.94 117 GLY A N 1
ATOM 918 C CA . GLY A 1 117 ? -7.869 -7.204 20.328 1.00 78.94 117 GLY A CA 1
ATOM 919 C C . GLY A 1 117 ? -7.532 -8.677 20.524 1.00 78.94 117 GLY A C 1
ATOM 920 O O . GLY A 1 117 ? -8.122 -9.310 21.400 1.00 78.94 117 GLY A O 1
ATOM 921 N N . LYS A 1 118 ? -6.636 -9.209 19.689 1.00 54.31 118 LYS A N 1
ATOM 922 C CA . LYS A 1 118 ? -5.983 -10.500 19.935 1.00 54.31 118 LYS A CA 1
ATOM 923 C C . LYS A 1 118 ? -4.883 -10.383 20.982 1.00 54.31 118 LYS A C 1
ATOM 925 O O . LYS A 1 118 ? -4.223 -9.323 21.026 1.00 54.31 118 LYS A O 1
#

Radius of gyration: 36.9 Å; Cα contacts (8 Å, |Δi|>4): 44; chains: 1; bounding box: 94×38×93 Å

Mean predicted aligned error: 14.45 Å

Nearest PDB structures (foldseek):
  6nr5-assembly1_A  TM=4.725E-01  e=7.202E+00  Homo sapiens
  6kgq-assembly1_A  TM=4.701E-01  e=7.673E+00  Homo sapiens
  7sqc-assembly1_O1  TM=4.074E-01  e=4.622E+00  Chlamydomonas reinhardtii

Solvent-accessible surface area (backbone atoms only — not comparable to full-atom values): 7158 Å² total; per-residue (Å²): 135,84,89,82,85,86,81,90,83,79,89,81,87,82,87,80,80,87,82,81,90,80,79,81,86,79,90,60,68,63,61,53,52,54,50,52,53,50,52,51,51,54,50,51,53,52,51,46,56,50,30,51,52,48,31,57,49,35,54,54,48,46,55,50,49,51,55,52,48,52,55,50,51,59,48,49,70,35,80,90,37,65,80,43,62,65,62,53,52,51,51,53,53,48,50,54,49,44,55,51,44,51,54,48,30,53,51,32,45,52,51,32,47,61,69,71,65,119

Secondary structure (DSSP, 8-state):
----------------------------HHHHHHHHHHHHHHHHHHHHHHHHHHHHHHHHHHHHHHHHHHHHHHHHTSGGGTT-HHHHHHHHHHHHHHHHHHHHHHHHHHHHHHHHT-

Sequence (118 aa):
KVVGSGRDGARTVSTSAASAATSTTTAAPQMSSSKEDYLQRKERERILRKLKSNVEKSEARIAELEAQQDTLQQKLSLPENQTDMSLFEQYEQLKIQLEKEMAYWEDATMQYEAAEGK